Protein AF-A0A8T4U138-F1 (afdb_monomer)

Mean predicted aligned error: 8.33 Å

pLDDT: mean 84.69, std 16.87, range [45.41, 97.69]

Radius of gyration: 17.32 Å; Cα contacts (8 Å, |Δi|>4): 8; chains: 1; bounding box: 46×31×40 Å

Structure (mmCIF, N/CA/C/O backbone):
da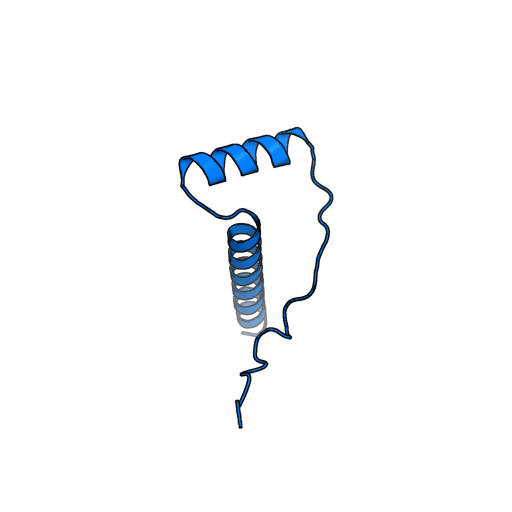ta_AF-A0A8T4U138-F1
#
_entry.id   AF-A0A8T4U138-F1
#
loop_
_atom_site.group_PDB
_atom_site.id
_atom_site.type_symbol
_atom_site.label_atom_id
_atom_site.label_alt_id
_atom_site.label_comp_id
_atom_site.label_asym_id
_atom_site.label_entity_id
_atom_site.label_seq_id
_atom_site.pdbx_PDB_ins_code
_atom_site.Cartn_x
_atom_site.Cartn_y
_atom_site.Cartn_z
_atom_site.occupancy
_atom_site.B_iso_or_equiv
_atom_site.auth_seq_id
_atom_site.auth_comp_id
_atom_site.auth_asym_id
_atom_site.auth_atom_id
_atom_site.pdbx_PDB_model_num
ATOM 1 N N . MET A 1 1 ? 31.080 -20.532 16.356 1.00 45.72 1 MET A N 1
ATOM 2 C CA . MET A 1 1 ? 29.736 -21.048 16.015 1.00 45.72 1 MET A CA 1
ATOM 3 C C . MET A 1 1 ? 28.812 -19.868 15.746 1.00 45.72 1 MET A C 1
ATOM 5 O O . MET A 1 1 ? 28.626 -19.037 16.626 1.00 45.72 1 MET A O 1
ATOM 9 N N . SER A 1 2 ? 28.334 -19.740 14.507 1.00 45.41 2 SER A N 1
ATOM 10 C CA . SER A 1 2 ? 27.562 -18.592 14.018 1.00 45.41 2 SER A CA 1
ATOM 11 C C . SER A 1 2 ? 26.173 -18.512 14.651 1.00 45.41 2 SER A C 1
ATOM 13 O O . SER A 1 2 ? 25.345 -19.393 14.433 1.00 45.41 2 SER A O 1
ATOM 15 N N . LYS A 1 3 ? 25.875 -17.420 15.361 1.00 52.12 3 LYS A N 1
ATOM 16 C CA . LYS A 1 3 ? 24.497 -17.029 15.684 1.00 52.12 3 LYS A CA 1
ATOM 17 C C . LYS A 1 3 ? 23.896 -16.358 14.444 1.00 52.12 3 LYS A C 1
ATOM 19 O O . LYS A 1 3 ? 24.068 -15.160 14.241 1.00 52.12 3 LYS A O 1
ATOM 24 N N . LYS A 1 4 ? 23.240 -17.133 13.573 1.00 53.22 4 LYS A N 1
ATOM 25 C CA . LYS A 1 4 ? 22.365 -16.574 12.529 1.00 53.22 4 LYS A CA 1
ATOM 26 C C . LYS A 1 4 ? 21.161 -15.940 1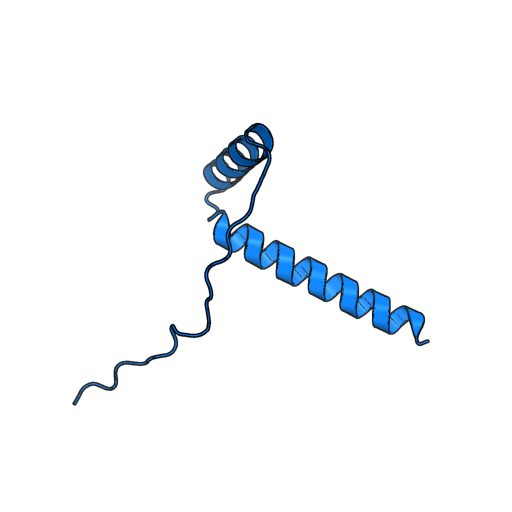3.230 1.00 53.22 4 LYS A C 1
ATOM 28 O O . LYS A 1 4 ? 20.338 -16.646 13.799 1.00 53.22 4 LYS A O 1
ATOM 33 N N . SER A 1 5 ? 21.101 -14.613 13.216 1.00 47.41 5 SER A N 1
ATOM 34 C CA . SER A 1 5 ? 19.972 -13.819 13.702 1.00 47.41 5 SER A CA 1
ATOM 35 C C . SER A 1 5 ? 18.727 -14.124 12.860 1.00 47.41 5 SER A C 1
ATOM 37 O O . SER A 1 5 ? 18.616 -13.690 11.714 1.00 47.41 5 SER A O 1
ATOM 39 N N . SER A 1 6 ? 17.806 -14.921 13.397 1.00 55.34 6 SER A N 1
ATOM 40 C CA . SER A 1 6 ? 16.524 -15.259 12.778 1.00 55.34 6 SER A CA 1
ATOM 41 C C . SER A 1 6 ? 15.442 -14.259 13.198 1.00 55.34 6 SER A C 1
ATOM 43 O O . SER A 1 6 ? 14.495 -14.624 13.881 1.00 55.34 6 SER A O 1
ATOM 45 N N . ASN A 1 7 ? 15.572 -12.991 12.799 1.00 51.09 7 ASN A N 1
ATOM 46 C CA . ASN A 1 7 ? 14.515 -11.980 12.982 1.00 51.09 7 ASN A CA 1
ATOM 47 C C . ASN A 1 7 ? 13.780 -11.628 11.673 1.00 51.09 7 ASN A C 1
ATOM 49 O O . ASN A 1 7 ? 13.125 -10.597 11.574 1.00 51.09 7 ASN A O 1
ATOM 53 N N . LEU A 1 8 ? 13.849 -12.499 10.658 1.00 53.47 8 LEU A N 1
ATOM 54 C CA . LEU A 1 8 ? 13.150 -12.313 9.377 1.00 53.47 8 LEU A CA 1
ATOM 55 C C . LEU A 1 8 ? 11.679 -12.802 9.375 1.00 53.47 8 LEU A C 1
ATOM 57 O O . LEU A 1 8 ? 11.042 -12.749 8.327 1.00 53.47 8 LEU A O 1
ATOM 61 N N . SER A 1 9 ? 11.141 -13.316 10.492 1.00 59.16 9 SER A N 1
ATOM 62 C CA . SER A 1 9 ? 10.048 -14.313 10.451 1.00 59.16 9 SER A CA 1
ATOM 63 C C . SER A 1 9 ? 8.596 -13.835 10.626 1.00 59.16 9 SER A C 1
ATOM 65 O O . SER A 1 9 ? 7.703 -14.655 10.472 1.00 59.16 9 SER A O 1
ATOM 67 N N . ASN A 1 10 ? 8.318 -12.545 10.851 1.00 76.06 10 ASN A N 1
ATOM 68 C CA . ASN A 1 10 ? 6.930 -12.076 11.062 1.00 76.06 10 ASN A CA 1
ATOM 69 C C . ASN A 1 10 ? 6.269 -11.444 9.822 1.00 76.06 10 ASN A C 1
ATOM 71 O O . ASN A 1 10 ? 5.248 -10.773 9.945 1.00 76.06 10 ASN A O 1
ATOM 75 N N . LYS A 1 11 ? 6.850 -11.602 8.625 1.00 80.44 11 LYS A N 1
ATOM 76 C CA . LYS A 1 11 ? 6.243 -11.097 7.383 1.00 80.44 11 LYS A CA 1
ATOM 77 C C . LYS A 1 11 ? 5.483 -12.211 6.677 1.00 80.44 11 LYS A C 1
ATOM 79 O O . LYS A 1 11 ? 6.096 -13.146 6.168 1.00 80.44 11 LYS A O 1
ATOM 84 N N . GLU A 1 12 ? 4.168 -12.066 6.590 1.00 85.88 12 GLU A N 1
ATOM 85 C CA . GLU A 1 12 ? 3.311 -12.957 5.809 1.00 85.88 12 GLU A CA 1
ATOM 86 C C . GLU A 1 12 ? 3.023 -12.380 4.418 1.00 85.88 12 GLU A C 1
ATOM 88 O O . GLU A 1 12 ? 3.020 -11.165 4.205 1.00 85.88 12 GLU A O 1
ATOM 93 N N . LYS A 1 13 ? 2.813 -13.263 3.435 1.00 88.50 13 LYS A N 1
ATOM 94 C CA . LYS A 1 13 ? 2.445 -12.853 2.076 1.00 88.50 13 LYS A CA 1
ATOM 95 C C . LYS A 1 13 ? 0.952 -12.567 2.021 1.00 88.50 13 LYS A C 1
ATOM 97 O O . LYS A 1 13 ? 0.147 -13.395 2.427 1.00 88.50 13 LYS A O 1
ATOM 102 N N . PHE A 1 14 ? 0.597 -11.449 1.405 1.00 85.75 14 PHE A N 1
ATOM 103 C CA . PHE A 1 14 ? -0.784 -11.078 1.143 1.00 85.75 14 PHE A CA 1
ATOM 104 C C . PHE A 1 14 ? -0.955 -10.742 -0.339 1.00 85.75 14 PHE A C 1
ATOM 106 O O . PHE A 1 14 ? -0.122 -10.046 -0.924 1.00 85.75 14 PHE A O 1
ATOM 113 N N . THR A 1 15 ? -2.012 -11.271 -0.957 1.00 93.00 15 THR A N 1
ATOM 114 C CA . THR A 1 15 ? -2.310 -11.046 -2.377 1.00 93.00 15 THR A CA 1
ATOM 115 C C . THR A 1 15 ? -3.484 -10.090 -2.502 1.00 93.00 15 THR A C 1
ATOM 117 O O . THR A 1 15 ? -4.554 -10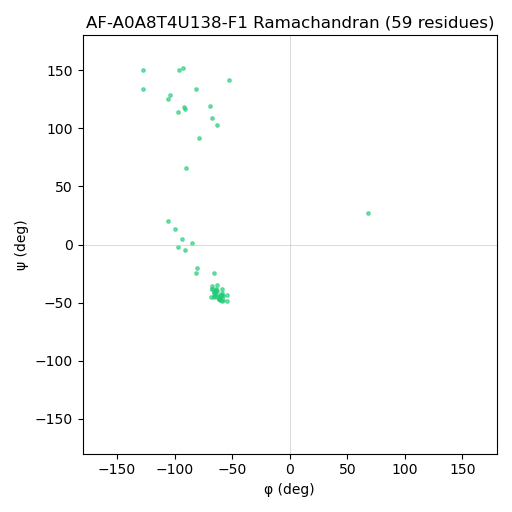.342 -1.958 1.00 93.00 15 THR A O 1
ATOM 120 N N . LEU A 1 16 ? -3.279 -9.004 -3.247 1.00 90.69 16 LEU A N 1
ATOM 121 C CA . LEU A 1 16 ? -4.292 -7.994 -3.528 1.00 90.69 16 LEU A CA 1
ATOM 122 C C . LEU A 1 16 ? -4.823 -8.144 -4.951 1.00 90.69 16 LEU A C 1
ATOM 124 O O . LEU A 1 16 ? -4.049 -8.149 -5.913 1.00 90.69 16 LEU A O 1
ATOM 128 N N . TYR A 1 17 ? -6.145 -8.192 -5.076 1.00 94.88 17 TYR A N 1
ATOM 129 C CA . TYR A 1 17 ? -6.833 -8.032 -6.350 1.00 94.88 17 TYR A CA 1
ATOM 130 C C . TYR A 1 17 ? -7.150 -6.554 -6.547 1.00 94.88 17 TYR A C 1
ATOM 132 O O . TYR A 1 17 ? -7.878 -5.955 -5.762 1.00 94.88 17 TYR A O 1
ATOM 140 N N . LEU A 1 18 ? -6.563 -5.965 -7.584 1.00 93.62 18 LEU A N 1
ATOM 141 C CA . LEU A 1 18 ? -6.738 -4.563 -7.942 1.00 93.62 18 LEU A CA 1
ATOM 142 C C . LEU A 1 18 ? -7.150 -4.478 -9.404 1.00 93.62 18 LEU A C 1
ATOM 144 O O . LEU A 1 18 ? -6.725 -5.303 -10.219 1.00 93.62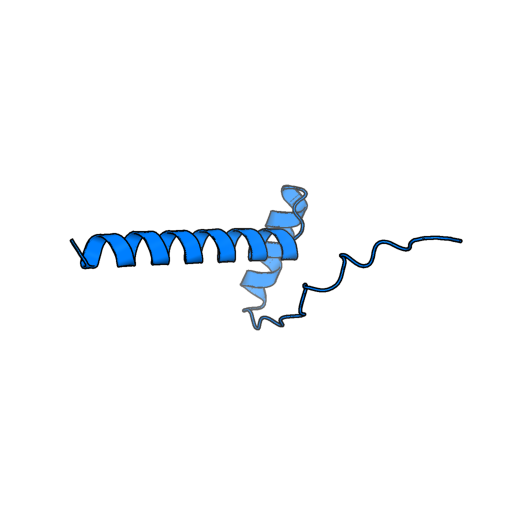 18 LEU A O 1
ATOM 148 N N . ASP A 1 19 ? -7.912 -3.438 -9.728 1.00 97.69 19 ASP A N 1
ATOM 149 C CA . ASP A 1 19 ? -8.113 -3.043 -11.114 1.00 97.69 19 ASP A CA 1
ATOM 150 C C . ASP A 1 19 ? -6.757 -2.858 -11.825 1.00 97.69 19 ASP A C 1
ATOM 152 O O . ASP A 1 19 ? -5.780 -2.364 -11.245 1.00 97.69 19 ASP A O 1
ATOM 156 N N . LYS A 1 20 ? -6.694 -3.276 -13.093 1.00 96.56 20 LYS A N 1
ATOM 157 C CA . LYS A 1 20 ? -5.450 -3.268 -13.869 1.00 96.56 20 LYS A CA 1
ATOM 158 C C . LYS A 1 20 ? -4.928 -1.846 -14.058 1.00 96.56 20 LYS A C 1
ATOM 160 O O . LYS A 1 20 ? -3.744 -1.601 -13.833 1.00 96.56 20 LYS A O 1
ATOM 165 N N . THR A 1 21 ? -5.802 -0.909 -14.416 1.00 97.62 21 THR A N 1
ATOM 166 C CA . THR A 1 21 ? -5.421 0.487 -14.646 1.00 97.62 21 THR A CA 1
ATOM 167 C C . THR A 1 21 ? -4.928 1.137 -13.359 1.00 97.62 21 THR A C 1
ATOM 169 O O . THR A 1 21 ? -3.932 1.861 -13.382 1.00 97.62 21 THR A O 1
ATOM 172 N N . LEU A 1 22 ? -5.569 0.850 -12.225 1.00 96.62 22 LEU A N 1
ATOM 173 C CA . LEU A 1 22 ? -5.105 1.329 -10.924 1.00 96.62 22 LEU A CA 1
ATOM 174 C C . LEU A 1 22 ? -3.709 0.791 -10.581 1.00 96.62 22 LEU A C 1
ATOM 176 O O . LEU A 1 22 ? -2.831 1.556 -10.179 1.00 96.62 22 LEU A O 1
ATOM 180 N N . LYS A 1 23 ? -3.488 -0.514 -10.767 1.00 95.50 23 LYS A N 1
ATOM 181 C CA . LYS A 1 23 ? -2.195 -1.161 -10.512 1.00 95.50 23 LYS A CA 1
ATOM 182 C C . LYS A 1 23 ? -1.077 -0.547 -11.354 1.00 95.50 23 LYS A C 1
ATOM 184 O O . LYS A 1 23 ? 0.012 -0.315 -10.830 1.00 95.50 23 LYS A O 1
ATOM 189 N N . ASP A 1 24 ? -1.336 -0.293 -12.632 1.00 96.81 24 ASP A N 1
ATOM 190 C CA . ASP A 1 24 ? -0.338 0.255 -13.551 1.00 96.81 24 ASP A CA 1
ATOM 191 C C . ASP A 1 24 ? 0.010 1.707 -13.188 1.00 96.81 24 ASP A C 1
ATOM 193 O O . ASP A 1 24 ? 1.189 2.023 -13.022 1.00 96.81 24 ASP A O 1
ATOM 197 N N . LYS A 1 25 ? -0.998 2.549 -12.911 1.00 97.25 25 LYS A N 1
ATOM 198 C CA . LYS A 1 25 ? -0.788 3.923 -12.415 1.00 97.25 25 LYS A CA 1
ATOM 199 C C . LYS A 1 25 ? -0.003 3.953 -11.105 1.00 97.25 25 LYS A C 1
ATOM 201 O O . LYS A 1 25 ? 0.885 4.782 -10.925 1.00 97.25 25 LYS A O 1
ATOM 206 N N . TYR A 1 26 ? -0.313 3.042 -10.183 1.00 95.94 26 TYR A N 1
ATOM 207 C CA . TYR A 1 26 ? 0.386 2.960 -8.905 1.00 95.94 26 TYR A CA 1
ATOM 208 C C . TYR A 1 26 ? 1.853 2.549 -9.071 1.00 95.94 26 TYR A C 1
ATOM 210 O O . TYR A 1 26 ? 2.739 3.133 -8.449 1.00 95.94 26 TYR A O 1
ATOM 218 N N . LYS A 1 27 ? 2.129 1.579 -9.951 1.00 95.38 27 LYS A N 1
ATOM 219 C CA . LYS A 1 27 ? 3.502 1.184 -10.286 1.00 95.38 27 LYS A CA 1
ATOM 220 C C . LYS A 1 27 ? 4.296 2.335 -10.891 1.00 95.38 27 LYS A C 1
ATOM 222 O O . LYS A 1 27 ? 5.433 2.545 -10.479 1.00 95.38 27 LYS A O 1
ATOM 227 N N . GLU A 1 28 ? 3.711 3.064 -11.837 1.00 97.38 28 GLU A N 1
ATOM 228 C CA . GLU A 1 28 ? 4.350 4.224 -12.460 1.00 97.38 28 GLU A CA 1
ATOM 229 C C . GLU A 1 28 ? 4.662 5.302 -11.418 1.00 97.38 28 GLU A C 1
ATOM 231 O O . GLU A 1 28 ? 5.804 5.748 -11.313 1.00 97.38 28 GLU A O 1
ATOM 236 N N . PHE A 1 29 ? 3.686 5.637 -10.571 1.00 96.62 29 PHE A N 1
ATOM 237 C CA . PHE A 1 29 ? 3.873 6.571 -9.463 1.00 96.62 29 PHE A CA 1
ATOM 238 C C . PHE A 1 29 ? 5.043 6.163 -8.556 1.00 96.62 29 PHE A C 1
ATOM 240 O O . PHE A 1 29 ? 5.917 6.981 -8.260 1.00 96.62 29 PHE A O 1
ATOM 247 N N . CYS A 1 30 ? 5.095 4.893 -8.143 1.00 96.81 30 CYS A N 1
ATOM 248 C CA . CYS A 1 30 ? 6.194 4.386 -7.331 1.00 96.81 30 CYS A CA 1
ATOM 249 C C . CYS A 1 30 ? 7.533 4.444 -8.076 1.00 96.81 30 CYS A C 1
ATOM 251 O O . CYS A 1 30 ? 8.529 4.838 -7.480 1.00 96.81 30 CYS A O 1
ATOM 253 N N . SER A 1 31 ? 7.560 4.123 -9.371 1.00 96.25 31 SER A N 1
ATOM 254 C CA . SER A 1 31 ? 8.775 4.184 -10.188 1.00 96.25 31 SER A CA 1
ATOM 255 C C . SER A 1 31 ? 9.336 5.603 -10.272 1.00 96.25 31 SER A C 1
ATOM 257 O O . SER A 1 31 ? 10.526 5.804 -10.044 1.00 96.25 31 SER A O 1
ATOM 259 N N . VAL A 1 32 ? 8.485 6.598 -10.540 1.00 96.88 32 VAL A N 1
ATOM 260 C CA . VAL A 1 32 ? 8.887 8.012 -10.650 1.00 96.88 32 VAL A CA 1
ATOM 261 C C . VAL A 1 32 ? 9.438 8.543 -9.326 1.00 96.88 32 VAL A C 1
ATOM 263 O O . VAL A 1 32 ? 10.353 9.363 -9.311 1.00 96.88 32 VAL A O 1
ATOM 266 N N . LYS A 1 33 ? 8.894 8.078 -8.200 1.00 94.75 33 LYS A N 1
ATOM 267 C CA . LYS A 1 33 ? 9.306 8.510 -6.859 1.00 94.75 33 LYS A CA 1
ATOM 268 C C . LYS A 1 33 ? 10.421 7.660 -6.240 1.00 94.75 33 LYS A C 1
ATOM 270 O O . LYS A 1 33 ? 10.881 7.990 -5.151 1.00 94.75 33 LYS A O 1
ATOM 275 N N . GLY A 1 34 ? 10.849 6.582 -6.901 1.00 95.81 34 GLY A N 1
ATOM 276 C CA . GLY A 1 34 ? 11.821 5.634 -6.348 1.00 95.81 34 GLY A CA 1
ATOM 277 C C . GLY A 1 34 ? 11.284 4.826 -5.159 1.00 95.81 34 GLY A C 1
ATOM 278 O O . GLY A 1 34 ? 12.044 4.425 -4.280 1.00 95.81 34 GLY A O 1
ATOM 279 N N . TYR A 1 35 ? 9.970 4.610 -5.093 1.00 96.38 35 TYR A N 1
ATOM 280 C CA . TYR A 1 35 ? 9.311 3.878 -4.015 1.00 96.38 35 TYR A CA 1
ATOM 281 C C . TYR A 1 35 ? 9.143 2.395 -4.333 1.00 96.38 35 TYR A C 1
ATOM 283 O O . TYR A 1 35 ? 8.971 1.986 -5.480 1.00 96.38 35 TYR A O 1
ATOM 291 N N . ILE A 1 36 ? 9.110 1.584 -3.275 1.00 95.19 36 ILE A N 1
ATOM 292 C CA . ILE A 1 36 ? 8.796 0.157 -3.358 1.00 95.19 36 ILE A CA 1
ATOM 293 C C . ILE A 1 36 ? 7.281 -0.010 -3.146 1.00 95.19 36 ILE A C 1
ATOM 295 O O . ILE A 1 36 ? 6.804 0.299 -2.050 1.00 95.19 36 ILE A O 1
ATOM 299 N N . PRO A 1 37 ? 6.517 -0.533 -4.128 1.00 93.88 37 PRO A N 1
ATOM 300 C CA . PRO A 1 37 ? 5.059 -0.637 -4.027 1.00 93.88 37 PRO A CA 1
ATOM 301 C C . PRO A 1 37 ? 4.569 -1.373 -2.775 1.00 93.88 37 PRO A C 1
ATOM 303 O O . PRO A 1 37 ? 3.657 -0.910 -2.102 1.00 93.88 37 PRO A O 1
ATOM 306 N N . SER A 1 38 ? 5.202 -2.493 -2.409 1.00 92.25 38 SER A N 1
ATOM 307 C CA . SER A 1 38 ? 4.816 -3.257 -1.215 1.00 92.25 38 SER A CA 1
ATOM 308 C C . SER A 1 38 ? 5.016 -2.467 0.079 1.00 92.25 38 SER A C 1
ATOM 310 O O . SER A 1 38 ? 4.163 -2.521 0.960 1.00 92.25 38 SER A O 1
ATOM 312 N N . ARG A 1 39 ? 6.103 -1.691 0.181 1.00 93.88 39 ARG A N 1
ATOM 313 C CA . ARG A 1 39 ? 6.374 -0.849 1.352 1.00 93.88 39 ARG A CA 1
ATOM 314 C C . ARG A 1 39 ? 5.367 0.290 1.466 1.00 93.88 39 ARG A C 1
ATOM 316 O O . ARG A 1 39 ? 4.950 0.630 2.564 1.00 93.88 39 ARG A O 1
ATOM 323 N N . MET A 1 40 ? 4.968 0.868 0.339 1.00 95.06 40 MET A N 1
ATOM 324 C CA . MET A 1 40 ? 3.970 1.934 0.325 1.00 95.06 40 MET A CA 1
ATOM 325 C C . MET A 1 40 ? 2.580 1.430 0.729 1.00 95.06 40 MET A C 1
ATOM 327 O O . MET A 1 40 ? 1.864 2.141 1.428 1.00 95.06 40 MET A O 1
ATOM 331 N N . ILE A 1 41 ? 2.221 0.199 0.355 1.00 94.12 41 ILE A N 1
ATOM 332 C CA . ILE A 1 41 ? 0.992 -0.452 0.832 1.00 94.12 41 ILE A CA 1
ATOM 333 C C . ILE A 1 41 ? 1.062 -0.705 2.345 1.00 94.12 41 ILE A C 1
ATOM 335 O O . ILE A 1 41 ? 0.094 -0.435 3.046 1.00 94.12 41 ILE A O 1
ATOM 339 N N . GLU A 1 42 ? 2.201 -1.173 2.861 1.00 93.50 42 GLU A N 1
ATOM 340 C CA . GLU A 1 42 ? 2.412 -1.381 4.302 1.00 93.50 42 GLU A CA 1
ATOM 341 C C . GLU A 1 42 ? 2.228 -0.075 5.092 1.00 93.50 42 GLU A C 1
ATOM 343 O O . GLU A 1 42 ? 1.438 -0.033 6.031 1.00 93.50 42 GLU A O 1
ATOM 348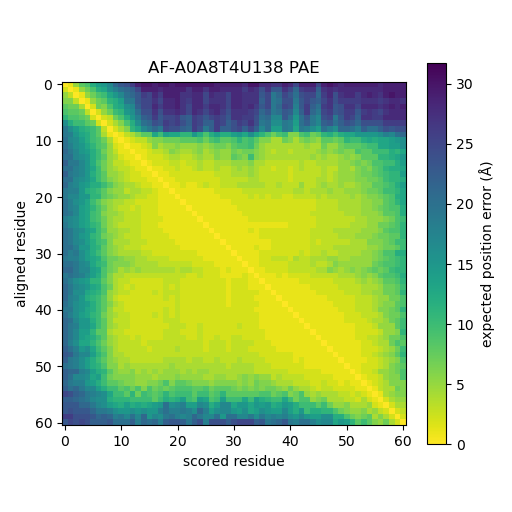 N N . ILE A 1 43 ? 2.865 1.015 4.645 1.00 94.69 43 ILE A N 1
ATOM 349 C CA . ILE A 1 43 ? 2.728 2.348 5.256 1.00 94.69 43 ILE A CA 1
ATOM 350 C C . ILE A 1 43 ? 1.271 2.819 5.230 1.00 94.69 43 ILE A C 1
ATOM 352 O O . ILE A 1 43 ? 0.776 3.359 6.217 1.00 94.69 43 ILE A O 1
ATOM 356 N N . PHE A 1 44 ? 0.575 2.619 4.109 1.00 94.56 44 PHE A N 1
ATOM 357 C CA . PHE A 1 44 ? -0.835 2.979 3.998 1.00 94.56 44 PHE A CA 1
ATOM 358 C C . PHE A 1 44 ? -1.692 2.221 5.022 1.00 94.56 44 PHE A C 1
ATOM 360 O O . PHE A 1 44 ? -2.482 2.835 5.734 1.00 94.56 44 PHE A O 1
ATOM 367 N N . ILE A 1 45 ? -1.495 0.905 5.149 1.00 94.56 45 ILE A N 1
ATOM 368 C CA . ILE A 1 45 ? -2.220 0.075 6.121 1.00 94.56 45 ILE A CA 1
ATOM 369 C C . ILE A 1 45 ? -1.946 0.551 7.555 1.00 94.56 45 ILE A C 1
ATOM 371 O O . ILE A 1 45 ? -2.885 0.698 8.335 1.00 94.56 45 ILE A O 1
ATOM 375 N N . GLU A 1 46 ? -0.688 0.832 7.907 1.00 95.38 46 GLU A N 1
ATOM 376 C CA . GLU A 1 46 ? -0.318 1.354 9.232 1.00 95.38 46 GLU A CA 1
ATOM 377 C C . GLU A 1 46 ? -1.043 2.673 9.549 1.00 95.38 46 GLU A C 1
ATOM 379 O O . GLU A 1 46 ? -1.593 2.836 10.642 1.00 95.38 46 GLU A O 1
ATOM 384 N N . GLN A 1 47 ? -1.094 3.594 8.582 1.00 96.62 47 GLN A N 1
ATOM 385 C CA . GLN A 1 47 ? -1.764 4.886 8.732 1.00 96.62 47 GLN A CA 1
ATOM 386 C C . GLN A 1 47 ? -3.278 4.745 8.906 1.00 96.62 47 GLN A C 1
ATOM 388 O O . GLN A 1 47 ? -3.848 5.381 9.793 1.00 96.62 47 GLN A O 1
ATOM 393 N N . GLU A 1 48 ? -3.935 3.910 8.100 1.00 96.31 48 GLU A N 1
ATOM 394 C CA . GLU A 1 48 ? -5.381 3.680 8.212 1.00 96.31 48 GLU A CA 1
ATOM 395 C C . GLU A 1 48 ? -5.747 3.023 9.550 1.00 96.31 48 GLU A C 1
ATOM 397 O O . GLU A 1 48 ? -6.701 3.438 10.211 1.00 96.31 48 GLU A O 1
ATOM 402 N N . LEU A 1 49 ? -4.942 2.064 10.021 1.00 95.06 49 LEU A N 1
ATOM 403 C CA . LEU A 1 49 ? -5.132 1.454 11.339 1.00 95.06 49 LEU A CA 1
ATOM 404 C C . LEU A 1 49 ? -4.953 2.463 12.475 1.00 95.06 49 LEU A C 1
ATOM 406 O O . LEU A 1 49 ? -5.678 2.411 13.472 1.00 95.06 49 LEU A O 1
ATOM 410 N N . GLN A 1 50 ? -3.996 3.382 12.348 1.00 95.25 50 GLN A N 1
ATOM 411 C CA . GLN A 1 50 ? -3.801 4.429 13.342 1.00 95.25 50 GLN A CA 1
ATOM 412 C C . GLN A 1 50 ? -4.993 5.395 13.388 1.00 95.25 50 GLN A C 1
ATOM 414 O O . GLN A 1 50 ? -5.498 5.667 14.479 1.00 95.25 50 GLN A O 1
ATOM 419 N N . LYS A 1 51 ? -5.503 5.830 12.229 1.00 94.94 51 LYS A N 1
ATOM 420 C CA . LYS A 1 51 ? -6.712 6.667 12.142 1.00 94.94 51 LYS A CA 1
ATOM 421 C C . LYS A 1 51 ? -7.916 5.987 12.792 1.00 94.94 51 LYS A C 1
ATOM 423 O O . LYS A 1 51 ? -8.556 6.579 13.657 1.00 94.94 51 LYS A O 1
ATOM 428 N N . ALA A 1 52 ? -8.161 4.715 12.473 1.00 94.19 52 ALA A N 1
ATOM 429 C CA . ALA A 1 52 ? -9.268 3.952 13.052 1.00 94.19 52 ALA A CA 1
ATOM 430 C C . ALA A 1 52 ? -9.181 3.855 14.591 1.00 94.19 52 ALA A C 1
ATOM 432 O O . ALA A 1 52 ? -10.189 3.961 15.296 1.00 94.19 52 ALA A O 1
ATOM 433 N N . ARG A 1 53 ? -7.969 3.707 15.147 1.00 91.94 53 ARG A N 1
ATOM 434 C CA . ARG A 1 53 ? -7.752 3.708 16.606 1.00 91.94 53 ARG A CA 1
ATOM 435 C C . ARG A 1 53 ? -8.061 5.063 17.235 1.00 91.94 53 A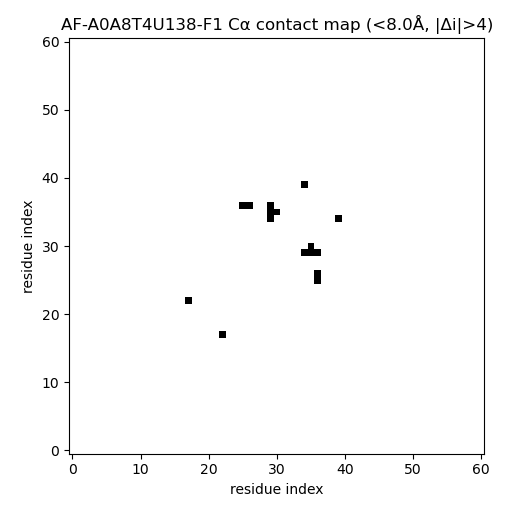RG A C 1
ATOM 437 O O . ARG A 1 53 ? -8.629 5.113 18.324 1.00 91.94 53 ARG A O 1
ATOM 444 N N . GLU A 1 54 ? -7.667 6.152 16.586 1.00 90.38 54 GLU A N 1
ATOM 445 C CA . GLU A 1 54 ? -7.931 7.510 17.068 1.00 90.38 54 GLU A CA 1
ATOM 446 C C . GLU A 1 54 ? -9.425 7.855 17.019 1.00 90.38 54 GLU A C 1
ATOM 448 O O . GLU A 1 54 ? -9.941 8.465 17.956 1.00 90.38 54 GLU A O 1
ATOM 453 N N . GLU A 1 55 ? -10.140 7.412 15.984 1.00 87.81 55 GLU A N 1
ATOM 454 C CA . GLU A 1 55 ? -11.597 7.548 15.880 1.00 87.81 55 GLU A CA 1
ATOM 455 C C . GLU A 1 55 ? -12.330 6.771 16.977 1.00 87.81 55 GLU A C 1
ATOM 457 O O . GLU A 1 55 ? -13.243 7.304 17.611 1.00 87.81 55 GLU A O 1
ATOM 462 N N . THR A 1 56 ? -11.892 5.541 17.258 1.00 79.88 56 THR A N 1
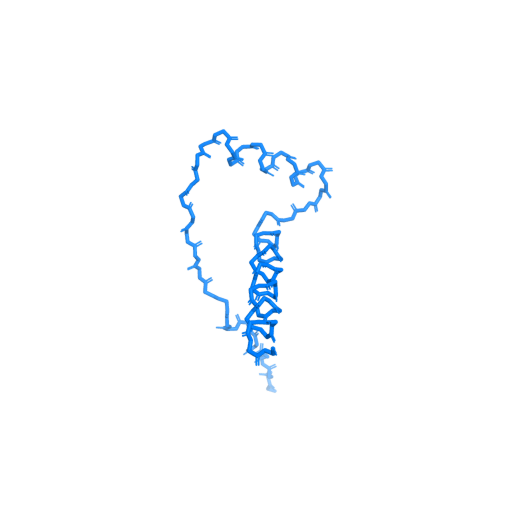ATOM 463 C CA . THR A 1 56 ? -12.481 4.709 18.320 1.00 79.88 56 THR A CA 1
ATOM 464 C C . THR A 1 56 ? -12.342 5.387 19.689 1.00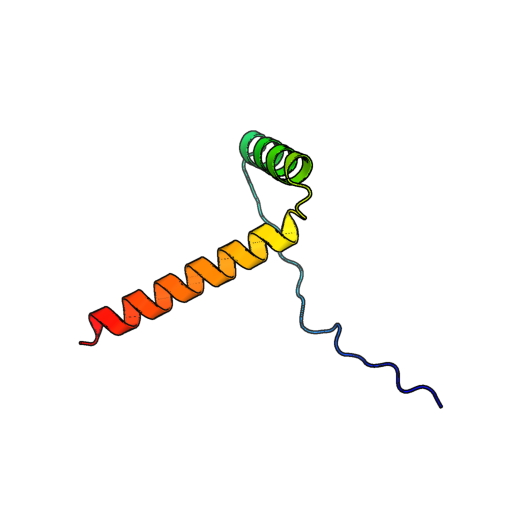 79.88 56 THR A C 1
ATOM 466 O O . THR A 1 56 ? -13.321 5.508 20.420 1.00 79.88 56 THR A O 1
ATOM 469 N N . LYS A 1 57 ? -11.169 5.961 19.997 1.00 72.62 57 LYS A N 1
ATOM 470 C CA . LYS A 1 57 ? -10.928 6.690 21.259 1.00 72.62 57 LYS A CA 1
ATOM 471 C C . LYS A 1 57 ? -11.752 7.973 21.412 1.00 72.62 57 LYS A C 1
ATOM 473 O O . LYS A 1 57 ? -11.940 8.436 22.534 1.00 72.62 57 LYS A O 1
ATOM 478 N N . LYS A 1 58 ? -12.198 8.583 20.309 1.00 67.31 58 LYS A N 1
ATOM 479 C CA . LYS A 1 58 ? -13.050 9.784 20.327 1.00 67.31 58 LYS A CA 1
ATOM 480 C C . LYS A 1 58 ? -14.527 9.464 20.556 1.00 67.31 58 LYS A C 1
ATOM 482 O O . LYS A 1 58 ? -15.235 10.338 21.026 1.00 67.31 58 LYS A O 1
ATOM 487 N N . LYS A 1 59 ? -14.986 8.251 20.224 1.00 63.56 59 LYS A N 1
ATOM 488 C CA . LYS A 1 59 ? -16.379 7.811 20.438 1.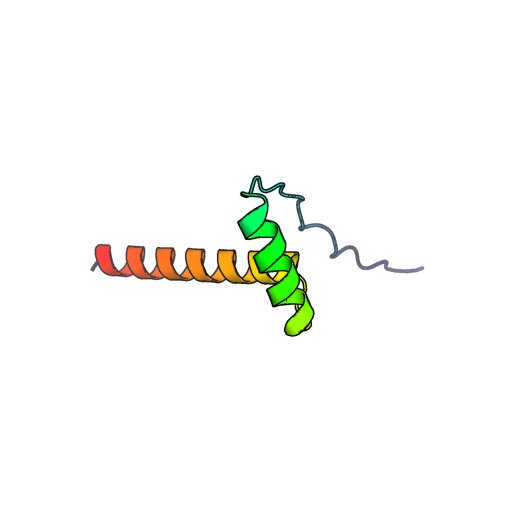00 63.56 59 LYS A CA 1
ATOM 489 C C . LYS A 1 59 ? -16.677 7.368 21.872 1.00 63.56 59 LYS A C 1
ATOM 491 O O . LYS A 1 59 ? -17.840 7.318 22.248 1.00 63.56 59 LYS A O 1
ATOM 496 N N . GLU A 1 60 ? -15.649 7.031 22.646 1.00 59.62 60 GLU A N 1
ATOM 497 C CA . GLU A 1 60 ? -15.765 6.600 24.049 1.00 59.62 60 GLU A CA 1
ATOM 498 C C . GLU A 1 60 ? -15.613 7.754 25.062 1.00 59.62 60 GLU A C 1
ATOM 500 O O . GLU A 1 60 ? -15.575 7.513 26.267 1.00 59.62 60 GLU A O 1
ATOM 505 N N . ARG A 1 61 ? -15.503 9.002 24.588 1.00 51.34 61 ARG A N 1
ATOM 506 C CA . ARG A 1 61 ? -15.465 10.226 25.402 1.00 51.34 61 ARG A CA 1
ATOM 507 C C . ARG A 1 61 ? -16.687 11.082 25.122 1.00 51.34 61 ARG A C 1
ATOM 509 O O . ARG A 1 61 ? -17.143 11.733 26.084 1.00 51.34 61 ARG A O 1
#

Secondary structure (DSSP, 8-state):
--------TT---------HHHHHHHHHHHHHHT--HHHHHHHHHHHHHHHHHHHHHHHT-

Foldseek 3Di:
DDPPPPPPPPDDDDDDDDDPVVVVVLVVVCVVVVHDSVVVVVVVVVVVVVVVVVVVVVVVD

Solvent-accessible surface area (backbone atoms only — not comparable to full-atom values): 4020 Å² total; per-residue (Å²): 135,86,82,78,82,82,81,80,78,88,75,79,92,80,88,82,91,68,60,67,69,59,52,51,52,51,50,50,53,22,59,79,69,73,49,57,66,71,58,53,51,51,54,50,52,54,51,53,54,51,51,54,52,55,54,54,62,59,75,79,107

Sequence (61 aa):
MSKKSSNLSNKEKFTLYLDKTLKDKYKEFCSVKGYIPSRMIEIFIEQELQKAREETKKKER

Nearest PDB structures (foldseek):
  7vp2-assembly1_B  TM=5.581E-01  e=1.957E+00  Arabidopsis thaliana